Protein AF-A0A0R2ZN52-F1 (afdb_monomer_lite)

pLDDT: mean 84.88, std 18.0, range [34.72, 98.81]

Radius of gyration: 16.57 Å; chains: 1; bounding box: 47×43×29 Å

Sequence (175 aa):
MTIGDTGGHDTLDAAGDTHDQMIDLHPGARSSVGGFKGNVTLSSQTLIEDVNTGLGTNTVMPNASINTVTLGPGSNTVAYNHDWDSTPHALDTIVGFKSGIDKLDLSDLPRPTGMDMYLEGRFPLADIITVDGASYVRRWNTRGSATHRGNPDFMVRVDGIQDRDVLVTKSHTLG

Structure (mmCIF, N/CA/C/O backbone):
data_AF-A0A0R2ZN52-F1
#
_entry.id   AF-A0A0R2ZN52-F1
#
loop_
_atom_site.group_PDB
_atom_site.id
_atom_site.type_symbol
_atom_site.label_atom_id
_atom_site.label_alt_id
_atom_site.label_comp_id
_atom_site.label_asym_id
_atom_site.label_entity_id
_atom_site.label_seq_id
_atom_site.pdbx_PDB_ins_code
_atom_site.Cartn_x
_atom_site.Cartn_y
_atom_site.Cartn_z
_atom_site.occupancy
_atom_site.B_iso_or_equiv
_atom_site.auth_seq_id
_atom_site.auth_comp_id
_atom_site.auth_asym_id
_atom_site.auth_atom_id
_atom_site.pdbx_PDB_model_num
ATOM 1 N N . MET A 1 1 ? -23.184 1.433 -2.521 1.00 66.25 1 MET A N 1
ATOM 2 C CA . MET A 1 1 ? -22.859 2.730 -3.145 1.00 66.25 1 MET A CA 1
ATOM 3 C C . MET A 1 1 ? -21.878 2.463 -4.268 1.00 66.25 1 MET A C 1
ATOM 5 O O . MET A 1 1 ? -20.966 1.673 -4.053 1.00 66.25 1 MET A O 1
ATOM 9 N N . THR A 1 2 ? -22.084 3.066 -5.438 1.00 63.28 2 THR A N 1
ATOM 10 C CA . THR A 1 2 ? -21.123 2.994 -6.546 1.00 63.28 2 THR A CA 1
ATOM 11 C C . THR A 1 2 ? -20.501 4.368 -6.744 1.00 63.28 2 THR A C 1
ATOM 13 O O . THR A 1 2 ? -21.244 5.346 -6.811 1.00 63.28 2 THR A O 1
ATOM 16 N N . ILE A 1 3 ? -19.172 4.437 -6.804 1.00 73.94 3 ILE A N 1
ATOM 17 C CA . ILE A 1 3 ? -18.422 5.673 -7.055 1.00 73.94 3 ILE A CA 1
ATOM 18 C C . ILE A 1 3 ? -17.995 5.668 -8.524 1.00 73.94 3 ILE A C 1
ATOM 20 O O . ILE A 1 3 ? -17.356 4.720 -8.987 1.00 73.94 3 ILE A O 1
ATOM 24 N N . GLY A 1 4 ? -18.410 6.698 -9.256 1.00 56.41 4 GLY A N 1
ATOM 25 C CA . GLY A 1 4 ? -18.096 6.935 -10.661 1.00 56.41 4 GLY A CA 1
ATOM 26 C C . GLY A 1 4 ? -17.345 8.249 -10.791 1.00 56.41 4 GLY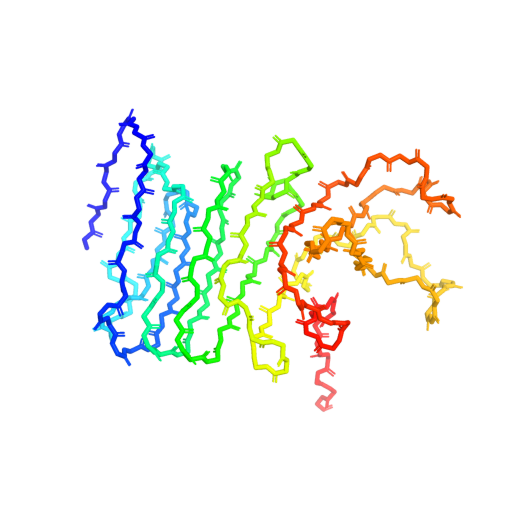 A C 1
ATOM 27 O O . GLY A 1 4 ? -17.917 9.268 -10.414 1.00 56.41 4 GLY A O 1
ATOM 28 N N . ASP A 1 5 ? -16.128 8.220 -11.324 1.00 68.31 5 ASP A N 1
ATOM 29 C CA . ASP A 1 5 ? -15.424 9.422 -11.772 1.00 68.31 5 ASP A CA 1
ATOM 30 C C . ASP A 1 5 ? -14.791 9.184 -13.155 1.00 68.31 5 ASP A C 1
ATOM 32 O O . ASP A 1 5 ? -14.533 8.040 -13.532 1.00 68.31 5 ASP A O 1
ATOM 36 N N . THR A 1 6 ? -14.655 10.248 -13.951 1.00 60.72 6 THR A N 1
ATOM 37 C CA . THR A 1 6 ? -14.168 10.189 -15.345 1.00 60.72 6 THR A CA 1
ATOM 38 C C . THR A 1 6 ? -12.958 11.089 -15.608 1.00 60.72 6 THR A C 1
ATOM 40 O O . THR A 1 6 ? -12.548 11.231 -16.764 1.00 60.72 6 THR A O 1
ATOM 43 N N . GLY A 1 7 ? -12.384 11.695 -14.568 1.00 71.25 7 GLY A N 1
ATOM 44 C CA . GLY A 1 7 ? -11.151 12.461 -14.641 1.00 71.25 7 GLY A CA 1
ATOM 45 C C . GLY A 1 7 ? -10.948 13.359 -13.423 1.00 71.25 7 GLY A C 1
ATOM 46 O O . GLY A 1 7 ? -11.824 14.137 -13.059 1.00 71.25 7 GLY A O 1
ATOM 47 N N . GLY A 1 8 ? -9.732 13.355 -12.892 1.00 83.56 8 GLY A N 1
ATOM 48 C CA . GLY A 1 8 ? -9.399 14.067 -11.670 1.00 83.56 8 GLY A CA 1
ATOM 49 C C . GLY A 1 8 ? -8.145 13.479 -11.042 1.00 83.56 8 GLY A C 1
ATOM 50 O O . GLY A 1 8 ? -7.427 12.717 -11.684 1.00 83.56 8 GLY A O 1
ATOM 51 N N . HIS A 1 9 ? -7.863 13.905 -9.817 1.00 85.75 9 HIS A N 1
ATOM 52 C CA . HIS A 1 9 ? -7.017 13.163 -8.891 1.00 85.75 9 HIS A CA 1
ATOM 53 C C . HIS A 1 9 ? -7.877 12.940 -7.658 1.00 85.75 9 HIS A C 1
ATOM 55 O O . HIS A 1 9 ? -8.196 13.895 -6.940 1.00 85.75 9 HIS A O 1
ATOM 61 N N . ASP A 1 10 ? -8.325 11.711 -7.481 1.00 91.31 10 ASP A N 1
ATOM 62 C CA . ASP A 1 10 ? -9.423 11.362 -6.606 1.00 91.31 10 ASP A CA 1
ATOM 63 C C . ASP A 1 10 ? -8.922 10.663 -5.351 1.00 91.31 10 ASP A C 1
ATOM 65 O O . ASP A 1 10 ? -8.022 9.825 -5.372 1.00 91.31 10 ASP A O 1
ATOM 69 N N . THR A 1 11 ? -9.550 11.000 -4.226 1.00 93.31 11 THR A N 1
ATOM 70 C CA . THR A 1 11 ? -9.220 10.432 -2.920 1.00 93.31 11 THR A CA 1
ATOM 71 C C . THR A 1 11 ? -10.426 9.704 -2.341 1.00 93.31 11 THR A C 1
ATOM 73 O O . THR A 1 11 ? -11.481 10.304 -2.118 1.00 93.31 11 THR A O 1
ATOM 76 N N . LEU A 1 12 ? -10.260 8.424 -2.002 1.00 94.00 12 LEU A N 1
ATOM 77 C CA . LEU A 1 12 ? -11.164 7.730 -1.090 1.00 94.00 12 LEU A CA 1
ATOM 78 C C . LEU A 1 12 ? -10.791 8.112 0.347 1.00 94.00 12 LEU A C 1
ATOM 80 O O . LEU A 1 12 ? -9.853 7.569 0.931 1.00 94.00 12 LEU A O 1
ATOM 84 N N . ASP A 1 13 ? -11.531 9.057 0.926 1.00 95.06 13 ASP A N 1
ATOM 85 C CA . ASP A 1 13 ? -11.299 9.513 2.297 1.00 95.06 13 ASP A CA 1
ATOM 86 C C . ASP A 1 13 ? -12.189 8.773 3.303 1.00 95.06 13 ASP A C 1
ATOM 88 O O . ASP A 1 13 ? -13.409 8.955 3.346 1.00 95.06 13 ASP A O 1
ATOM 92 N N . ALA A 1 14 ? -11.562 7.939 4.129 1.00 95.19 14 ALA A N 1
ATOM 93 C CA . ALA A 1 14 ? -12.204 7.217 5.215 1.00 95.19 14 ALA A CA 1
ATOM 94 C C . ALA A 1 14 ? -11.525 7.469 6.574 1.00 95.19 14 ALA A C 1
ATOM 96 O O . ALA A 1 14 ? -11.711 6.684 7.505 1.00 95.19 14 ALA A O 1
ATOM 97 N N . ALA A 1 15 ? -10.786 8.578 6.718 1.00 94.44 15 ALA A N 1
ATOM 98 C CA . ALA A 1 15 ? -9.974 8.882 7.901 1.00 94.44 15 ALA A CA 1
ATOM 99 C C . ALA A 1 15 ? -10.768 8.955 9.221 1.00 94.44 15 ALA A C 1
ATOM 101 O O . ALA A 1 15 ? -10.224 8.713 10.298 1.00 94.44 15 ALA A O 1
ATOM 102 N N . GLY A 1 16 ? -12.059 9.293 9.149 1.00 94.62 16 GLY A N 1
ATOM 103 C CA . GLY A 1 16 ? -12.951 9.375 10.311 1.00 94.62 16 GLY A CA 1
ATOM 104 C C . GLY A 1 16 ? -13.624 8.057 10.708 1.00 94.62 16 GLY A C 1
ATOM 105 O O . GLY A 1 16 ? -14.317 8.017 11.724 1.00 94.62 16 GLY A O 1
ATOM 106 N N . ASP A 1 17 ? -13.472 6.995 9.917 1.00 96.38 17 ASP A N 1
ATOM 107 C CA . ASP A 1 17 ? -14.076 5.699 10.214 1.00 96.38 17 ASP A CA 1
ATOM 108 C C . ASP A 1 17 ? -13.303 4.981 11.321 1.00 96.38 17 ASP A C 1
ATOM 110 O O . ASP A 1 17 ? -12.076 4.962 11.342 1.00 96.38 17 ASP A O 1
ATOM 114 N N . THR A 1 18 ? -14.026 4.375 12.254 1.00 97.50 18 THR A N 1
ATOM 115 C CA . THR A 1 18 ? -13.449 3.661 13.398 1.00 97.50 18 THR A CA 1
ATOM 116 C C . THR A 1 18 ? -13.430 2.148 13.212 1.00 97.50 18 THR A C 1
ATOM 118 O O . THR A 1 18 ? -12.940 1.442 14.089 1.00 97.50 18 THR A O 1
ATOM 121 N N . HIS A 1 19 ? -14.025 1.639 12.134 1.00 98.25 19 HIS A N 1
ATOM 122 C CA . HIS A 1 19 ? -14.095 0.210 11.853 1.00 98.25 19 HIS A CA 1
ATOM 123 C C . HIS A 1 19 ? -12.899 -0.251 11.027 1.00 98.25 19 HIS A C 1
ATOM 125 O O . HIS A 1 19 ? -12.247 0.546 10.357 1.00 98.25 19 HIS A O 1
ATOM 131 N N . ASP A 1 20 ? -12.665 -1.558 11.044 1.00 98.38 20 ASP A N 1
ATOM 132 C CA . ASP A 1 20 ? -11.728 -2.209 10.136 1.00 98.38 20 ASP A CA 1
ATOM 133 C C . ASP A 1 20 ? -12.229 -2.101 8.692 1.00 98.38 20 ASP A C 1
ATOM 135 O O . ASP A 1 20 ? -13.424 -2.278 8.412 1.00 98.38 20 ASP A O 1
ATOM 139 N N . GLN A 1 21 ? -11.303 -1.832 7.776 1.00 98.50 21 GLN A N 1
ATOM 140 C CA . GLN A 1 21 ? -11.608 -1.586 6.372 1.00 98.50 21 GLN A CA 1
ATOM 141 C C . GLN A 1 21 ? -10.916 -2.598 5.470 1.00 98.50 21 GLN A C 1
ATOM 143 O O . GLN A 1 21 ? -9.777 -2.998 5.697 1.00 98.50 21 GLN A O 1
ATOM 148 N N . MET A 1 22 ? -11.599 -2.958 4.390 1.00 98.44 22 MET A N 1
ATOM 149 C CA . MET A 1 22 ? -10.990 -3.627 3.245 1.00 98.44 22 MET A CA 1
ATOM 150 C C . MET A 1 22 ? -11.218 -2.729 2.039 1.00 98.44 22 MET A C 1
ATOM 152 O O . MET A 1 22 ? -12.350 -2.619 1.569 1.00 98.44 22 MET A O 1
ATOM 156 N N . ILE A 1 23 ? -10.170 -2.059 1.580 1.00 98.25 23 ILE A N 1
ATOM 157 C CA . ILE A 1 23 ? -10.234 -1.077 0.503 1.00 98.25 23 ILE A CA 1
ATOM 158 C C . ILE A 1 23 ? -9.481 -1.625 -0.697 1.00 98.25 23 ILE A C 1
ATOM 160 O O . ILE A 1 23 ? -8.281 -1.859 -0.635 1.00 98.25 23 ILE A O 1
ATOM 164 N N . ASP A 1 24 ? -10.205 -1.818 -1.788 1.00 97.69 24 ASP A N 1
ATOM 165 C CA . ASP A 1 24 ? -9.665 -2.192 -3.082 1.00 97.69 24 ASP A CA 1
ATOM 166 C C . ASP A 1 24 ? -9.859 -1.024 -4.054 1.00 97.69 24 ASP A C 1
ATOM 168 O O . ASP A 1 24 ? -10.997 -0.600 -4.293 1.00 97.69 24 ASP A O 1
ATOM 172 N N . LEU A 1 25 ? -8.755 -0.468 -4.557 1.00 96.94 25 LEU A N 1
ATOM 173 C CA . LEU A 1 25 ? -8.770 0.653 -5.496 1.00 96.94 25 LEU A CA 1
ATOM 174 C C . LEU A 1 25 ? -8.868 0.194 -6.955 1.00 96.94 25 LEU A C 1
ATOM 176 O O . LEU A 1 25 ? -8.954 1.043 -7.843 1.00 96.94 25 LEU A O 1
ATOM 180 N N . HIS A 1 26 ? -8.869 -1.112 -7.242 1.00 95.88 26 HIS A N 1
ATOM 181 C CA . HIS A 1 26 ? -8.979 -1.593 -8.616 1.00 95.88 26 HIS A CA 1
ATOM 182 C C . HIS A 1 26 ? -10.325 -1.185 -9.244 1.00 95.88 26 HIS A C 1
ATOM 184 O O . HIS A 1 26 ? -11.381 -1.297 -8.607 1.00 95.88 26 HIS A O 1
ATOM 190 N N . PRO A 1 27 ? -10.344 -0.764 -10.521 1.00 93.50 27 PRO A N 1
ATOM 191 C CA . PRO A 1 27 ? -11.591 -0.494 -11.226 1.00 93.50 27 PRO A CA 1
ATOM 192 C C . PRO A 1 27 ? -12.540 -1.699 -11.186 1.00 93.50 27 PRO A C 1
ATOM 194 O O . PRO A 1 27 ? -12.157 -2.831 -11.481 1.00 93.50 27 PRO A O 1
ATOM 197 N N . GLY A 1 28 ? -13.805 -1.463 -10.833 1.00 93.88 28 GLY A N 1
ATOM 198 C CA . GLY A 1 28 ? -14.803 -2.529 -10.675 1.00 93.88 28 GLY A CA 1
ATOM 199 C C . GLY A 1 28 ? -14.761 -3.272 -9.334 1.00 93.88 28 GLY A C 1
ATOM 200 O O . GLY A 1 28 ? -15.640 -4.102 -9.080 1.00 93.88 28 GLY A O 1
ATOM 201 N N . ALA A 1 29 ? -13.780 -2.995 -8.472 1.00 95.12 29 ALA A N 1
ATOM 202 C CA . ALA A 1 29 ? -13.636 -3.684 -7.201 1.00 95.12 29 ALA A CA 1
ATOM 203 C C . ALA A 1 29 ? -14.662 -3.242 -6.154 1.00 95.12 29 ALA A C 1
ATOM 205 O O . ALA A 1 29 ? -15.374 -2.237 -6.285 1.00 95.12 29 ALA A O 1
ATOM 206 N N . ARG A 1 30 ? -14.756 -4.046 -5.093 1.00 96.19 30 ARG A N 1
ATOM 207 C CA . ARG A 1 30 ? -15.700 -3.858 -3.996 1.00 96.19 30 ARG A CA 1
ATOM 208 C C . ARG A 1 30 ? -14.956 -3.776 -2.668 1.00 96.19 30 ARG A C 1
ATOM 210 O O . ARG A 1 30 ? -14.242 -4.699 -2.298 1.00 96.19 30 ARG A O 1
ATOM 217 N N . SER A 1 31 ? -15.257 -2.723 -1.919 1.00 96.75 31 SER A N 1
ATOM 218 C CA . SER A 1 31 ? -14.631 -2.369 -0.647 1.00 96.75 31 SER A CA 1
ATOM 219 C C . SER A 1 31 ? -15.635 -2.418 0.510 1.00 96.75 31 SER A C 1
ATOM 221 O O . SER A 1 31 ? -16.848 -2.258 0.322 1.00 96.75 31 SER A O 1
ATOM 223 N N . SER A 1 32 ? -15.123 -2.653 1.715 1.00 97.88 32 SER A N 1
ATOM 224 C CA . SER A 1 32 ? -15.847 -2.671 2.990 1.00 97.88 32 SER A CA 1
ATOM 225 C C . SER A 1 32 ? -15.376 -1.497 3.846 1.00 97.88 32 SER A C 1
ATOM 227 O O . SER A 1 32 ? -14.209 -1.458 4.228 1.00 97.88 32 SER A O 1
ATOM 229 N N . VAL A 1 33 ? -16.268 -0.541 4.112 1.00 96.12 33 VAL A N 1
ATOM 230 C CA . VAL A 1 33 ? -15.987 0.709 4.844 1.00 96.12 33 VAL A CA 1
ATOM 231 C C . VAL A 1 33 ? -17.165 1.025 5.770 1.00 96.12 33 VAL A C 1
ATOM 233 O O . VAL A 1 33 ? -18.315 0.700 5.459 1.00 96.12 33 VAL A O 1
ATOM 236 N N . GLY A 1 34 ? -16.918 1.671 6.907 1.00 94.50 34 GLY A N 1
ATOM 237 C CA . GLY A 1 34 ? -17.948 2.123 7.843 1.00 94.50 34 GLY A CA 1
ATOM 238 C C . GLY A 1 34 ? -18.597 0.991 8.636 1.00 94.50 34 GLY A C 1
ATOM 239 O O . GLY A 1 34 ? -19.753 1.113 9.032 1.00 94.50 34 GLY A O 1
ATOM 240 N N . GLY A 1 35 ? -17.903 -0.141 8.798 1.00 94.69 35 GLY A N 1
ATOM 241 C CA . GLY A 1 35 ? -18.424 -1.332 9.481 1.00 94.69 35 GLY A CA 1
ATOM 242 C C . GLY A 1 35 ? -19.347 -2.209 8.627 1.00 94.69 35 GLY A C 1
ATOM 243 O O . GLY A 1 35 ? -19.880 -3.209 9.113 1.00 94.69 35 GLY A O 1
ATOM 244 N N . PHE A 1 36 ? -19.530 -1.880 7.347 1.00 95.75 36 PHE A N 1
ATOM 245 C CA . PHE A 1 36 ? -20.349 -2.659 6.422 1.00 95.75 36 PHE A CA 1
ATOM 246 C C . PHE A 1 36 ? -19.490 -3.499 5.478 1.00 95.75 36 PHE A C 1
ATOM 248 O O . PHE A 1 36 ? -18.394 -3.110 5.086 1.00 95.75 36 PHE A O 1
ATOM 255 N N . LYS A 1 37 ? -20.018 -4.655 5.067 1.00 95.94 37 LYS A N 1
ATOM 256 C CA . LYS A 1 37 ? -19.336 -5.561 4.137 1.00 95.94 37 LYS A CA 1
ATOM 257 C C . LYS A 1 37 ? -19.676 -5.217 2.694 1.00 95.94 37 LYS A C 1
ATOM 259 O O . LYS A 1 37 ? -20.846 -5.236 2.314 1.00 95.94 37 LYS A O 1
ATOM 264 N N . GLY A 1 38 ? -18.649 -4.965 1.888 1.00 94.56 38 GLY A N 1
ATOM 265 C CA . GLY A 1 38 ? -18.755 -4.810 0.442 1.00 94.56 38 GLY A CA 1
ATOM 266 C C . GLY A 1 38 ? -19.721 -3.708 -0.003 1.00 94.56 38 GLY A C 1
ATOM 267 O O . GLY A 1 38 ? -20.433 -3.876 -0.992 1.00 94.56 38 GLY A O 1
ATOM 268 N N . ASN A 1 39 ? -19.829 -2.625 0.761 1.00 94.44 39 ASN A N 1
ATOM 269 C CA . ASN A 1 39 ? -20.818 -1.562 0.579 1.00 94.44 39 ASN A CA 1
ATOM 270 C C . ASN A 1 39 ? -20.380 -0.466 -0.402 1.00 94.44 39 ASN A C 1
ATOM 272 O O . ASN A 1 39 ? -21.236 0.289 -0.880 1.00 94.44 39 ASN A O 1
ATOM 276 N N . VAL A 1 40 ? -19.089 -0.396 -0.723 1.00 93.25 40 VAL A N 1
ATOM 277 C CA . VAL A 1 40 ? -18.518 0.537 -1.699 1.00 93.25 40 VAL A CA 1
ATOM 278 C C . VAL A 1 40 ? -18.089 -0.253 -2.930 1.00 93.25 40 VAL A C 1
ATOM 280 O O . VAL A 1 40 ? -17.497 -1.319 -2.818 1.00 93.25 40 VAL A O 1
ATOM 283 N N . THR A 1 41 ? -18.437 0.218 -4.121 1.00 94.62 41 THR A N 1
ATOM 284 C CA . THR A 1 41 ? -18.032 -0.400 -5.389 1.00 94.62 41 THR A CA 1
ATOM 285 C C . THR A 1 41 ? -17.522 0.689 -6.316 1.00 94.62 41 THR A C 1
ATOM 287 O O . THR A 1 41 ? -18.202 1.698 -6.502 1.00 94.62 41 THR A O 1
ATOM 290 N N . LEU A 1 42 ? -16.342 0.505 -6.894 1.00 91.75 42 LEU A N 1
ATOM 291 C CA . LEU A 1 42 ? -15.846 1.391 -7.941 1.00 91.75 42 LEU A CA 1
ATOM 292 C C . LEU A 1 42 ? -16.452 0.960 -9.274 1.00 91.75 42 LEU A C 1
ATOM 294 O O . LEU A 1 42 ? -16.618 -0.233 -9.532 1.00 91.75 42 LEU A O 1
ATOM 298 N N . SER A 1 43 ? -16.828 1.912 -10.126 1.00 91.06 43 SER A N 1
ATOM 299 C CA . SER A 1 43 ? -17.159 1.558 -11.508 1.00 91.06 43 SER A CA 1
ATOM 300 C C . SER A 1 43 ? -15.903 1.042 -12.227 1.00 91.06 43 SER A C 1
ATOM 302 O O . SER A 1 43 ? -14.783 1.342 -11.820 1.00 91.06 43 SER A O 1
ATOM 304 N N . SER A 1 44 ? -16.062 0.294 -13.320 1.00 90.06 44 SER A N 1
ATOM 305 C CA . SER A 1 44 ? -14.919 -0.177 -14.120 1.00 90.06 44 SER A CA 1
ATOM 306 C C . SER A 1 44 ? -14.170 0.945 -14.850 1.00 90.06 44 SER A C 1
ATOM 308 O O . SER A 1 44 ? -13.158 0.679 -15.487 1.00 90.06 44 SER A O 1
ATOM 310 N N . GLN A 1 45 ? -14.700 2.170 -14.826 1.00 87.06 45 GLN A N 1
ATOM 311 C CA . GLN A 1 45 ? -14.095 3.355 -15.438 1.00 87.06 45 GLN A CA 1
ATOM 312 C C . GLN A 1 45 ? -13.547 4.333 -14.395 1.00 87.06 45 GLN A C 1
ATOM 314 O O . GLN A 1 45 ? -12.907 5.304 -14.776 1.00 87.06 45 GLN A O 1
ATOM 319 N N . THR A 1 46 ? -13.804 4.082 -13.108 1.00 88.00 46 THR A N 1
ATOM 320 C CA . THR A 1 46 ? -13.332 4.934 -12.018 1.00 88.00 46 THR A CA 1
ATOM 321 C C . THR A 1 46 ? -11.896 4.570 -11.694 1.00 88.00 46 THR A C 1
ATOM 323 O O . THR A 1 46 ? -11.618 3.412 -11.373 1.00 88.00 46 THR A O 1
ATOM 326 N N . LEU A 1 47 ? -11.022 5.565 -11.732 1.00 90.62 47 LEU A N 1
ATOM 327 C CA . LEU A 1 47 ? -9.695 5.505 -11.141 1.00 90.62 47 LEU A CA 1
ATOM 328 C C . LEU A 1 47 ? -9.738 6.300 -9.837 1.00 90.62 47 LEU A C 1
ATOM 330 O O . LEU A 1 47 ? -10.409 7.321 -9.757 1.00 90.62 47 LEU A O 1
ATOM 334 N N . ILE A 1 48 ? -9.122 5.751 -8.798 1.00 92.94 48 ILE A N 1
ATOM 335 C CA . ILE A 1 48 ? -8.895 6.438 -7.530 1.00 92.94 48 ILE A CA 1
ATOM 336 C C . ILE A 1 48 ? -7.395 6.366 -7.293 1.00 92.94 48 ILE A C 1
ATOM 338 O O . ILE A 1 48 ? -6.831 5.266 -7.274 1.00 92.94 48 ILE A O 1
ATOM 342 N N . GLU A 1 49 ? -6.766 7.521 -7.145 1.00 94.94 49 GLU A N 1
ATOM 343 C CA . GLU A 1 49 ? -5.326 7.661 -6.971 1.00 94.94 49 GLU A CA 1
ATOM 344 C C . GLU A 1 49 ? -4.954 7.667 -5.485 1.00 94.94 49 GLU A C 1
ATOM 346 O O . GLU A 1 49 ? -3.954 7.080 -5.101 1.00 94.94 49 GLU A O 1
ATOM 351 N N . ASP A 1 50 ? -5.786 8.202 -4.598 1.00 95.75 50 ASP A N 1
ATOM 352 C CA . ASP A 1 50 ? -5.430 8.305 -3.183 1.00 95.75 50 ASP A CA 1
ATOM 353 C C . ASP A 1 50 ? -6.416 7.604 -2.253 1.00 95.75 50 ASP A C 1
ATOM 355 O O . ASP A 1 50 ? -7.622 7.517 -2.499 1.00 95.75 50 ASP A O 1
ATOM 359 N N . VAL A 1 51 ? -5.909 7.180 -1.098 1.00 97.81 51 VAL A N 1
ATOM 360 C CA . VAL A 1 51 ? -6.740 6.694 0.002 1.00 97.81 51 VAL A CA 1
ATOM 361 C C . VAL A 1 51 ? -6.236 7.195 1.349 1.00 97.81 51 VAL A C 1
ATOM 363 O O . VAL A 1 51 ? -5.052 7.092 1.669 1.00 97.81 51 VAL A O 1
ATOM 366 N N . ASN A 1 52 ? -7.170 7.665 2.178 1.00 98.19 52 ASN A N 1
ATOM 367 C CA . ASN A 1 52 ? -6.944 7.906 3.600 1.00 98.19 52 ASN A CA 1
ATOM 368 C C . ASN A 1 52 ? -7.709 6.853 4.400 1.00 98.19 52 ASN A C 1
ATOM 370 O O . ASN A 1 52 ? -8.940 6.849 4.426 1.00 98.19 52 ASN A O 1
ATOM 374 N N . THR A 1 53 ? -6.982 5.946 5.042 1.00 98.50 53 THR A N 1
ATOM 375 C CA . THR A 1 53 ? -7.592 4.875 5.845 1.00 98.50 53 THR A CA 1
ATOM 376 C C . THR A 1 53 ? -8.056 5.374 7.216 1.00 98.50 53 THR A C 1
ATOM 378 O O . THR A 1 53 ? -7.553 6.371 7.737 1.00 98.50 53 THR A O 1
ATOM 381 N N . GLY A 1 54 ? -9.030 4.673 7.795 1.00 97.94 54 GLY A N 1
ATOM 382 C CA . GLY A 1 54 ? -9.610 4.980 9.101 1.00 97.94 54 GLY A CA 1
ATOM 383 C C . GLY A 1 54 ? -8.759 4.531 10.293 1.00 97.94 54 GLY A C 1
ATOM 384 O O . GLY A 1 54 ? -7.614 4.099 10.173 1.00 97.94 54 GLY A O 1
ATOM 385 N N . LEU A 1 55 ? -9.341 4.616 11.487 1.00 97.88 55 LEU A N 1
ATOM 386 C CA . LEU A 1 55 ? -8.679 4.312 12.758 1.00 97.88 55 LEU A CA 1
ATOM 387 C C . LEU A 1 55 ? -8.566 2.810 13.063 1.00 97.88 55 LEU A C 1
ATOM 389 O O . LEU A 1 55 ? -7.808 2.443 13.963 1.00 97.88 55 LEU A O 1
ATOM 393 N N . GLY A 1 56 ? -9.328 1.968 12.359 1.00 97.75 56 GLY A N 1
ATOM 394 C CA . GLY A 1 56 ? -9.318 0.513 12.518 1.00 97.75 56 GLY A CA 1
ATOM 395 C C . GLY A 1 56 ? -8.068 -0.161 11.947 1.00 97.75 56 GLY A C 1
ATOM 396 O O . GLY A 1 56 ? -7.102 0.490 11.549 1.00 97.75 56 GLY A O 1
ATOM 397 N N . THR A 1 57 ? -8.086 -1.490 11.907 1.00 98.38 57 THR A N 1
ATOM 398 C CA . THR A 1 57 ? -7.103 -2.296 11.180 1.00 98.38 57 THR A CA 1
ATOM 399 C C . THR A 1 57 ? -7.543 -2.418 9.728 1.00 98.38 57 THR A C 1
ATOM 401 O O . THR A 1 57 ? -8.556 -3.042 9.419 1.00 98.38 57 THR A O 1
ATOM 404 N N . ASN A 1 58 ? -6.783 -1.794 8.830 1.00 98.69 58 ASN A N 1
ATOM 405 C CA . ASN A 1 58 ? -7.189 -1.644 7.437 1.00 98.69 58 ASN A CA 1
ATOM 406 C C . ASN A 1 58 ? -6.317 -2.483 6.507 1.00 98.69 58 ASN A C 1
ATOM 408 O O . ASN A 1 58 ? -5.100 -2.554 6.675 1.00 98.69 58 ASN A O 1
ATOM 412 N N . THR A 1 59 ? -6.932 -3.068 5.487 1.00 98.62 59 THR A N 1
ATOM 413 C CA . THR A 1 59 ? -6.235 -3.647 4.338 1.00 98.62 59 THR A CA 1
ATOM 414 C C . THR A 1 59 ? -6.512 -2.797 3.109 1.00 98.62 59 THR A C 1
ATOM 416 O O . THR A 1 59 ? -7.674 -2.540 2.796 1.00 98.62 59 THR A O 1
ATOM 419 N N . VAL A 1 60 ? -5.456 -2.380 2.416 1.00 98.81 60 VAL A N 1
ATOM 420 C CA . VAL A 1 60 ? -5.532 -1.596 1.178 1.00 98.81 60 VAL A CA 1
ATOM 421 C C . VAL A 1 60 ? -4.883 -2.377 0.043 1.00 98.81 60 VAL A C 1
ATOM 423 O O . VAL A 1 60 ? -3.764 -2.857 0.201 1.00 98.81 60 VAL A O 1
ATOM 426 N N . MET A 1 61 ? -5.570 -2.468 -1.092 1.00 98.50 61 MET A N 1
ATOM 427 C CA . MET A 1 61 ? -5.028 -2.932 -2.369 1.00 98.50 61 MET A CA 1
ATOM 428 C C . MET A 1 61 ? -5.022 -1.746 -3.342 1.00 98.50 61 MET A C 1
ATOM 430 O O . MET A 1 61 ? -6.095 -1.365 -3.825 1.00 98.50 61 MET A O 1
ATOM 434 N N . PRO A 1 62 ? -3.855 -1.115 -3.565 1.00 98.12 62 PRO A N 1
ATOM 435 C CA . PRO A 1 62 ? -3.674 -0.092 -4.595 1.00 98.12 62 PRO A CA 1
ATOM 436 C C . PRO A 1 62 ? -3.961 -0.651 -5.995 1.00 98.12 62 PRO A C 1
ATOM 438 O O . PRO A 1 62 ? -4.014 -1.866 -6.172 1.00 98.12 62 PRO A O 1
ATOM 441 N N . ASN A 1 63 ? -4.196 0.227 -6.968 1.00 95.75 63 ASN A N 1
ATOM 442 C CA . ASN A 1 63 ? -4.404 -0.152 -8.366 1.00 95.75 63 ASN A CA 1
ATOM 443 C C . ASN A 1 63 ? -3.154 0.185 -9.195 1.00 95.75 63 ASN A C 1
ATOM 445 O O . ASN A 1 63 ? -2.147 0.592 -8.652 1.00 95.75 63 ASN A O 1
ATOM 449 N N . ALA A 1 64 ? -3.211 0.024 -10.518 1.00 95.00 64 ALA A N 1
ATOM 450 C CA . ALA A 1 64 ? -2.069 0.290 -11.402 1.00 95.00 64 ALA A CA 1
ATOM 451 C C . ALA A 1 64 ? -1.825 1.779 -11.745 1.00 95.00 64 ALA A C 1
ATOM 453 O O . ALA A 1 64 ? -1.089 2.084 -12.688 1.00 95.00 64 ALA A O 1
ATOM 454 N N . SER A 1 65 ? -2.480 2.711 -11.049 1.00 93.81 65 SER A N 1
ATOM 455 C CA . SER A 1 65 ? -2.203 4.152 -11.144 1.00 93.81 65 SER A CA 1
ATOM 456 C C . SER A 1 65 ? -1.173 4.547 -10.090 1.00 93.81 65 SER A C 1
ATOM 458 O O . SER A 1 65 ? -0.817 3.750 -9.241 1.00 93.81 65 SER A O 1
ATOM 460 N N . ILE A 1 66 ? -0.685 5.787 -10.125 1.00 96.38 66 ILE A N 1
ATOM 461 C CA . ILE A 1 66 ? 0.188 6.272 -9.048 1.00 96.38 66 ILE A CA 1
ATOM 462 C C . ILE A 1 66 ? -0.667 6.478 -7.803 1.00 96.38 66 ILE A C 1
ATOM 464 O O . ILE A 1 66 ? -1.505 7.381 -7.806 1.00 96.38 66 ILE A O 1
ATOM 468 N N . ASN A 1 67 ? -0.444 5.672 -6.763 1.00 98.19 67 ASN A N 1
ATOM 469 C CA . ASN A 1 67 ? -1.219 5.749 -5.537 1.00 98.19 67 ASN A CA 1
ATOM 470 C C . ASN A 1 67 ? -0.496 6.405 -4.348 1.00 98.19 67 ASN A C 1
ATOM 472 O O . ASN A 1 67 ? 0.654 6.080 -4.029 1.00 98.19 67 ASN A O 1
ATOM 476 N N . THR A 1 68 ? -1.214 7.265 -3.609 1.00 98.44 68 THR A N 1
ATOM 477 C CA . THR A 1 68 ? -0.833 7.655 -2.239 1.00 98.44 68 THR A CA 1
ATOM 478 C C . THR A 1 68 ? -1.724 6.949 -1.222 1.00 98.44 68 THR A C 1
ATOM 480 O O . THR A 1 68 ? -2.928 7.195 -1.132 1.00 98.44 68 THR A O 1
ATOM 483 N N . VAL A 1 69 ? -1.120 6.094 -0.396 1.00 98.69 69 VAL A N 1
ATOM 484 C CA . VAL A 1 69 ? -1.815 5.377 0.680 1.00 98.69 69 VAL A CA 1
ATOM 485 C C . VAL A 1 69 ? -1.458 6.005 2.022 1.00 98.69 69 VAL A C 1
ATOM 487 O O . VAL A 1 69 ? -0.367 5.782 2.549 1.00 98.69 69 VAL A O 1
ATOM 490 N N . THR A 1 70 ? -2.383 6.765 2.606 1.00 98.69 70 THR A N 1
ATOM 491 C CA . THR A 1 70 ? -2.218 7.347 3.944 1.00 98.69 70 THR A CA 1
ATOM 492 C C . THR A 1 70 ? -2.809 6.420 5.003 1.00 98.69 70 THR A C 1
ATOM 494 O O . THR A 1 70 ? -4.023 6.186 5.072 1.00 98.69 70 THR A O 1
ATOM 497 N N . LEU A 1 71 ? -1.933 5.882 5.851 1.00 98.62 71 LEU A N 1
ATOM 498 C CA . LEU A 1 71 ? -2.295 4.932 6.894 1.00 98.62 71 LEU A CA 1
ATOM 499 C C . LEU A 1 71 ? -2.763 5.626 8.177 1.00 98.62 71 LEU A C 1
ATOM 501 O O . LEU A 1 71 ? -2.104 6.525 8.704 1.00 98.62 71 LEU A O 1
ATOM 505 N N . GLY A 1 72 ? -3.890 5.159 8.709 1.00 98.19 72 GLY A N 1
ATOM 506 C CA . GLY A 1 72 ? -4.396 5.536 10.017 1.00 98.19 72 GLY A CA 1
ATOM 507 C C . GLY A 1 72 ? -3.613 4.884 11.169 1.00 98.19 72 GLY A C 1
ATOM 508 O O . GLY A 1 72 ? -2.669 4.108 10.966 1.00 98.19 72 GLY A O 1
ATOM 509 N N . PRO A 1 73 ? -3.986 5.181 12.424 1.00 97.56 73 PRO A N 1
ATOM 510 C CA . PRO A 1 73 ? -3.252 4.739 13.610 1.00 97.56 73 PRO A CA 1
ATOM 511 C C . PRO A 1 73 ? -3.301 3.229 13.885 1.00 97.56 73 PRO A C 1
ATOM 513 O O . PRO A 1 73 ? -2.470 2.752 14.657 1.00 97.56 73 PRO A O 1
ATOM 516 N N . GLY A 1 74 ? -4.242 2.485 13.296 1.00 97.75 74 GLY A N 1
ATOM 517 C CA . GLY A 1 74 ? -4.371 1.043 13.505 1.00 97.75 74 GLY A CA 1
ATOM 518 C C . GLY A 1 74 ? -3.214 0.219 12.933 1.00 97.75 74 GLY A C 1
ATOM 519 O O . GLY A 1 74 ? -2.224 0.753 12.425 1.00 97.75 74 GLY A O 1
ATOM 520 N N . SER A 1 75 ? -3.337 -1.106 13.048 1.00 98.50 75 SER A N 1
ATOM 521 C CA . SER A 1 75 ? -2.400 -2.060 12.447 1.00 98.50 75 SER A CA 1
ATOM 522 C C . SER A 1 75 ? -2.845 -2.340 11.022 1.00 98.50 75 SER A C 1
ATOM 524 O O . SER A 1 75 ? -3.806 -3.078 10.835 1.00 98.50 75 SER A 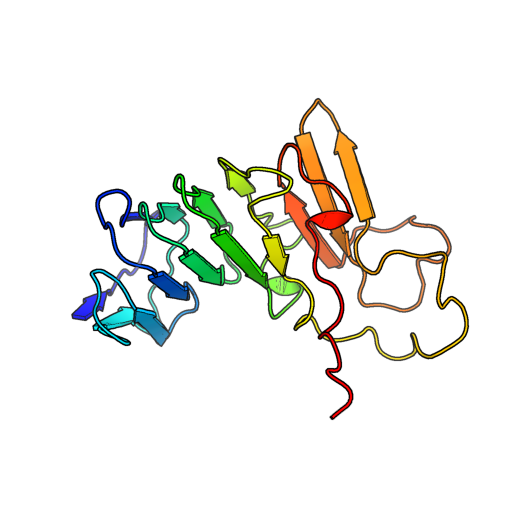O 1
ATOM 526 N N . ASN A 1 76 ? -2.192 -1.739 10.035 1.00 98.81 76 ASN A N 1
ATOM 527 C CA . ASN A 1 76 ? -2.640 -1.772 8.647 1.00 98.81 76 ASN A CA 1
ATOM 528 C C . ASN A 1 76 ? -1.808 -2.727 7.793 1.00 98.81 76 ASN A C 1
ATOM 530 O O . ASN A 1 76 ? -0.676 -3.081 8.121 1.00 98.81 76 ASN A O 1
ATOM 534 N N . THR A 1 77 ? -2.366 -3.127 6.660 1.00 98.81 77 THR A N 1
ATOM 535 C CA . THR A 1 77 ? -1.675 -3.889 5.624 1.00 98.81 77 THR A CA 1
ATOM 536 C C . THR A 1 77 ? -1.907 -3.231 4.274 1.00 98.81 77 THR A C 1
ATOM 538 O O . THR A 1 77 ? -3.049 -2.965 3.907 1.00 98.81 77 THR A O 1
ATOM 541 N N . VAL A 1 78 ? -0.835 -2.989 3.527 1.00 98.75 78 VAL A N 1
ATOM 542 C CA . VAL A 1 78 ? -0.921 -2.633 2.106 1.00 98.75 78 VAL A CA 1
ATOM 543 C C . VAL A 1 78 ? -0.477 -3.847 1.310 1.00 98.75 78 VAL A C 1
ATOM 545 O O . VAL A 1 78 ? 0.627 -4.343 1.531 1.00 98.75 78 VAL A O 1
ATOM 548 N N . ALA A 1 79 ? -1.352 -4.358 0.451 1.00 97.88 79 ALA A N 1
ATOM 549 C CA . ALA A 1 79 ? -1.159 -5.608 -0.266 1.00 97.88 79 ALA A CA 1
ATOM 550 C C . ALA A 1 79 ? -1.126 -5.366 -1.775 1.00 97.88 79 ALA A C 1
ATOM 552 O O . ALA A 1 79 ? -2.004 -4.695 -2.311 1.00 97.88 79 ALA A O 1
ATOM 553 N N . TYR A 1 80 ? -0.141 -5.959 -2.444 1.00 96.19 80 TYR A N 1
ATOM 554 C CA . TYR A 1 80 ? -0.008 -5.927 -3.899 1.00 96.19 80 TYR A CA 1
ATOM 555 C C . TYR A 1 80 ? -0.150 -7.338 -4.460 1.00 96.19 80 TYR A C 1
ATOM 557 O O . TYR A 1 80 ? 0.459 -8.283 -3.949 1.00 96.19 80 TYR A O 1
ATOM 565 N N . ASN A 1 81 ? -0.949 -7.485 -5.516 1.00 91.50 81 ASN A N 1
ATOM 566 C CA . ASN A 1 81 ? -1.203 -8.775 -6.161 1.00 91.50 81 ASN A CA 1
ATOM 567 C C . ASN A 1 81 ? -0.604 -8.854 -7.575 1.00 91.50 81 ASN A C 1
ATOM 569 O O . ASN A 1 81 ? -0.443 -9.956 -8.107 1.00 91.50 81 ASN A O 1
ATOM 573 N N . HIS A 1 82 ? -0.155 -7.728 -8.135 1.00 91.06 82 HIS A N 1
ATOM 574 C CA . HIS A 1 82 ? 0.626 -7.700 -9.357 1.00 91.06 82 HIS A CA 1
ATOM 575 C C . HIS A 1 82 ? 1.797 -6.706 -9.302 1.00 91.06 82 HIS A C 1
ATOM 577 O O . HIS A 1 82 ? 1.730 -5.649 -8.688 1.00 91.06 82 HIS A O 1
ATOM 583 N N . ASP A 1 83 ? 2.896 -7.030 -9.995 1.00 89.00 83 ASP A N 1
ATOM 584 C CA . ASP A 1 83 ? 4.085 -6.160 -10.012 1.00 89.00 83 ASP A CA 1
ATOM 585 C C . ASP A 1 83 ? 3.802 -4.798 -10.672 1.00 89.00 83 ASP A C 1
ATOM 587 O O . ASP A 1 83 ? 4.393 -3.789 -10.302 1.00 89.00 83 ASP A O 1
ATOM 591 N N . TRP A 1 84 ? 2.884 -4.764 -11.643 1.00 91.75 84 TRP A N 1
ATOM 592 C CA . TRP A 1 84 ? 2.504 -3.547 -12.365 1.00 91.75 84 TRP A CA 1
ATOM 593 C C . TRP A 1 84 ? 1.623 -2.582 -11.562 1.00 91.75 84 TRP A C 1
ATOM 595 O O . TRP A 1 84 ? 1.356 -1.493 -12.060 1.00 91.75 84 TRP A O 1
ATOM 605 N N . ASP A 1 85 ? 1.194 -2.967 -10.356 1.00 94.94 85 ASP A N 1
ATOM 606 C CA . ASP A 1 85 ? 0.384 -2.106 -9.497 1.00 94.94 85 ASP A CA 1
ATOM 607 C C . ASP A 1 85 ? 1.248 -0.945 -8.984 1.00 94.94 85 ASP A C 1
ATOM 609 O O . ASP A 1 85 ? 0.774 0.169 -8.872 1.00 94.94 85 ASP A O 1
ATOM 613 N N . SER A 1 86 ? 2.555 -1.173 -8.786 1.00 96.25 86 SER A N 1
ATOM 614 C CA . SER A 1 86 ? 3.507 -0.110 -8.456 1.00 96.25 86 SER A CA 1
ATOM 615 C C . SER A 1 86 ? 4.852 -0.346 -9.141 1.00 96.25 86 SER A C 1
ATOM 617 O O . SER A 1 86 ? 5.684 -1.146 -8.701 1.00 96.25 86 SER A O 1
ATOM 619 N N . THR A 1 87 ? 5.093 0.380 -10.232 1.00 93.88 87 THR A N 1
ATOM 620 C CA . THR A 1 87 ? 6.328 0.276 -11.030 1.00 93.88 87 THR A CA 1
ATOM 621 C C . THR A 1 87 ? 7.290 1.420 -10.701 1.00 93.88 87 THR A C 1
ATOM 623 O O . THR A 1 87 ? 6.870 2.463 -10.211 1.00 93.88 87 THR A O 1
ATOM 626 N N . PRO A 1 88 ? 8.583 1.347 -11.058 1.00 91.31 88 PRO A N 1
ATOM 627 C CA . PRO A 1 88 ? 9.491 2.484 -10.851 1.00 91.31 88 PRO A CA 1
ATOM 628 C C . PRO A 1 88 ? 9.106 3.771 -11.595 1.00 91.31 88 PRO A C 1
ATOM 630 O O . PRO A 1 88 ? 9.615 4.840 -11.266 1.00 91.31 88 PRO A O 1
ATOM 633 N N . HIS A 1 89 ? 8.259 3.671 -12.624 1.00 91.25 89 HIS A N 1
ATOM 634 C CA . HIS A 1 89 ? 7.777 4.810 -13.412 1.00 91.25 89 HIS A CA 1
ATOM 635 C C . HIS A 1 89 ? 6.398 5.313 -12.964 1.00 91.25 89 HIS A C 1
ATOM 637 O O . HIS A 1 89 ? 6.054 6.456 -13.256 1.00 91.25 89 HIS A O 1
ATOM 643 N N . ALA A 1 90 ? 5.639 4.477 -12.259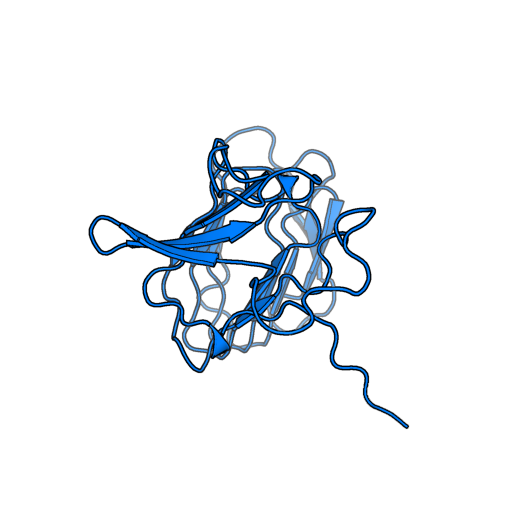 1.00 94.12 90 ALA A N 1
ATOM 644 C CA . ALA A 1 90 ? 4.361 4.788 -11.634 1.00 94.12 90 ALA A CA 1
ATOM 645 C C . ALA A 1 90 ? 4.418 4.228 -10.207 1.00 94.12 90 ALA A C 1
ATOM 647 O O . ALA A 1 90 ? 3.965 3.117 -9.951 1.00 94.12 90 ALA A O 1
ATOM 648 N N . LEU A 1 91 ? 5.148 4.952 -9.358 1.00 94.44 91 LEU A N 1
ATOM 649 C CA . LEU A 1 91 ? 5.580 4.511 -8.037 1.00 94.44 91 LEU A CA 1
ATOM 650 C C . LEU A 1 91 ? 4.569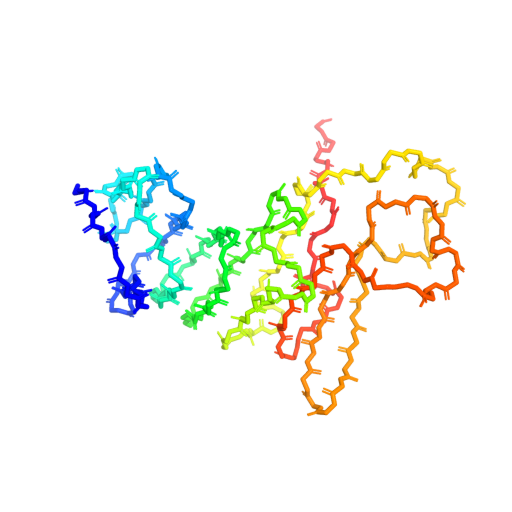 4.928 -6.975 1.00 94.44 91 LEU A C 1
ATOM 652 O O . LEU A 1 91 ? 4.362 6.126 -6.771 1.00 94.44 91 LEU A O 1
ATOM 656 N N . ASP A 1 92 ? 4.089 3.961 -6.210 1.00 98.44 92 ASP A N 1
ATOM 657 C CA . ASP A 1 92 ? 3.237 4.218 -5.061 1.00 98.44 92 ASP A CA 1
ATOM 658 C C . ASP A 1 92 ? 4.026 4.709 -3.850 1.00 98.44 92 ASP A C 1
ATOM 660 O O . ASP A 1 92 ? 5.198 4.367 -3.624 1.00 98.44 92 ASP A O 1
ATOM 664 N N . THR A 1 93 ? 3.348 5.504 -3.025 1.00 98.38 93 THR A N 1
ATOM 665 C CA . THR A 1 93 ? 3.873 6.009 -1.757 1.00 98.38 93 THR A CA 1
ATOM 666 C C . THR A 1 93 ? 2.943 5.653 -0.605 1.00 98.38 93 THR A C 1
ATOM 668 O O . THR A 1 93 ? 1.772 6.028 -0.586 1.00 98.38 93 THR A O 1
ATOM 671 N N . ILE A 1 94 ? 3.492 4.983 0.408 1.00 98.56 94 ILE A N 1
ATOM 672 C CA . ILE A 1 94 ? 2.798 4.688 1.661 1.00 98.56 94 ILE A CA 1
ATOM 673 C C . ILE A 1 94 ? 3.242 5.698 2.723 1.00 98.56 94 ILE A C 1
ATOM 675 O O . ILE A 1 94 ? 4.418 5.771 3.090 1.00 98.56 94 ILE A O 1
ATOM 679 N N . VAL A 1 95 ? 2.286 6.469 3.237 1.00 98.00 95 VAL A N 1
ATOM 680 C CA . VAL A 1 95 ? 2.490 7.531 4.227 1.00 98.00 95 VAL A CA 1
ATOM 681 C C . VAL A 1 95 ? 1.970 7.078 5.590 1.00 98.00 95 VAL A C 1
ATOM 683 O O . VAL A 1 95 ? 0.902 6.483 5.698 1.00 98.00 95 VAL A O 1
ATOM 686 N N . GLY A 1 96 ? 2.720 7.381 6.654 1.00 97.31 96 GLY A N 1
ATOM 687 C CA . GLY A 1 96 ? 2.321 7.045 8.027 1.00 97.31 96 GLY A CA 1
ATOM 688 C C . GLY A 1 96 ? 2.584 5.590 8.423 1.00 97.31 96 GLY A C 1
ATOM 689 O O . GLY A 1 96 ? 2.014 5.120 9.404 1.00 97.31 96 GLY A O 1
ATOM 690 N N . PHE A 1 97 ? 3.447 4.885 7.684 1.00 98.31 97 PHE A N 1
ATOM 691 C CA . PHE A 1 97 ? 3.839 3.514 7.996 1.00 98.31 97 PHE A CA 1
ATOM 692 C C . PHE A 1 97 ? 4.546 3.412 9.355 1.00 98.31 97 PHE A C 1
ATOM 694 O O . PHE A 1 97 ? 5.478 4.158 9.659 1.00 98.31 97 PHE A O 1
ATOM 701 N N . LYS A 1 98 ? 4.122 2.450 10.175 1.00 98.12 98 LYS A N 1
ATOM 702 C CA . LYS A 1 98 ? 4.632 2.193 11.524 1.00 98.12 98 LYS A CA 1
ATOM 703 C C . LYS A 1 98 ? 5.316 0.829 11.549 1.00 98.12 98 LYS A C 1
ATOM 705 O O . LYS A 1 98 ? 4.658 -0.200 11.697 1.00 98.12 98 LYS A O 1
ATOM 710 N N . SER A 1 99 ? 6.645 0.813 11.430 1.00 96.94 99 SER A N 1
ATOM 711 C CA . SER A 1 99 ? 7.431 -0.429 11.493 1.00 96.94 99 SER A CA 1
ATOM 712 C C . SER A 1 99 ? 7.139 -1.233 12.767 1.00 96.94 99 SER A C 1
ATOM 714 O O . SER A 1 99 ? 7.009 -0.678 13.860 1.00 96.94 99 SER A O 1
ATOM 716 N N . GLY A 1 100 ? 7.025 -2.554 12.625 1.00 97.25 100 GLY A N 1
ATOM 717 C CA . GLY A 1 100 ? 6.620 -3.473 13.687 1.00 97.25 100 GLY A CA 1
ATOM 718 C C . GLY A 1 100 ? 5.110 -3.551 13.935 1.00 97.25 100 GLY A C 1
ATOM 719 O O . GLY A 1 100 ? 4.691 -4.441 14.673 1.00 97.25 100 GLY A O 1
ATOM 720 N N . ILE A 1 101 ? 4.311 -2.672 13.322 1.00 98.12 101 ILE A N 1
ATOM 721 C CA . ILE A 1 101 ? 2.847 -2.640 13.430 1.00 98.12 101 ILE A CA 1
ATOM 722 C C . ILE A 1 101 ? 2.227 -2.883 12.051 1.00 98.12 101 ILE A C 1
ATOM 724 O O . ILE A 1 101 ? 1.546 -3.885 11.851 1.00 98.12 101 ILE A O 1
ATOM 728 N N . ASP A 1 102 ? 2.499 -1.995 11.096 1.00 98.75 102 ASP A N 1
ATOM 729 C CA . ASP A 1 102 ? 1.978 -2.098 9.736 1.00 98.75 102 ASP A CA 1
ATOM 730 C C . ASP A 1 102 ? 2.754 -3.151 8.924 1.00 98.75 102 ASP A C 1
ATOM 732 O O . ASP A 1 102 ? 3.901 -3.493 9.243 1.00 98.75 102 ASP A O 1
ATOM 736 N N . LYS A 1 103 ? 2.124 -3.677 7.868 1.00 98.19 103 LYS A N 1
ATOM 737 C CA . LYS A 1 103 ? 2.715 -4.669 6.961 1.00 98.19 103 LYS A CA 1
ATOM 738 C C . LYS A 1 103 ? 2.594 -4.262 5.499 1.00 98.19 103 LYS A C 1
ATOM 740 O O . LYS A 1 103 ? 1.590 -3.691 5.080 1.00 98.19 103 LYS A O 1
ATOM 745 N N . LEU A 1 104 ? 3.626 -4.596 4.732 1.00 97.56 104 LEU A N 1
ATOM 746 C CA . LEU A 1 104 ? 3.594 -4.606 3.276 1.00 97.56 104 LEU A CA 1
ATOM 747 C C . LEU A 1 104 ? 3.491 -6.065 2.828 1.00 97.56 104 LEU A C 1
ATOM 749 O O . LEU A 1 104 ? 4.427 -6.839 3.036 1.00 97.56 104 LEU A O 1
ATOM 753 N N . ASP A 1 105 ? 2.360 -6.449 2.251 1.00 95.94 105 ASP A N 1
ATOM 754 C CA . ASP A 1 105 ? 2.119 -7.814 1.799 1.00 95.94 105 ASP A CA 1
ATOM 755 C C . ASP A 1 105 ? 2.367 -7.948 0.294 1.00 95.94 105 ASP A C 1
ATOM 757 O O . ASP A 1 105 ? 1.647 -7.401 -0.537 1.00 95.94 105 ASP A O 1
ATOM 761 N N . LEU A 1 106 ? 3.422 -8.684 -0.040 1.00 92.38 106 LEU A N 1
ATOM 762 C CA . LEU A 1 106 ? 3.840 -9.035 -1.394 1.00 92.38 106 LEU A CA 1
ATOM 763 C C . LEU A 1 106 ? 3.712 -10.548 -1.635 1.00 92.38 106 LEU A C 1
ATOM 765 O O . LEU A 1 106 ? 4.255 -11.076 -2.607 1.00 92.38 106 LEU A O 1
ATOM 769 N N . SER A 1 107 ? 3.053 -11.276 -0.728 1.00 88.44 107 SER A N 1
ATOM 770 C CA . SER A 1 107 ? 2.982 -12.740 -0.753 1.00 88.44 107 SER A CA 1
ATOM 771 C C . SER A 1 107 ? 2.114 -13.291 -1.885 1.00 88.44 107 SER A C 1
ATOM 773 O O . SER A 1 107 ? 2.273 -14.459 -2.257 1.00 88.44 107 SER A O 1
ATOM 775 N N . ASP A 1 108 ? 1.240 -12.451 -2.442 1.00 89.25 108 ASP A N 1
ATOM 776 C CA . ASP A 1 108 ? 0.398 -12.746 -3.601 1.00 89.25 108 ASP A CA 1
ATOM 777 C C . ASP A 1 108 ? 1.015 -12.309 -4.937 1.00 89.25 108 ASP A C 1
ATOM 779 O O . ASP A 1 108 ? 0.497 -12.687 -5.990 1.00 89.25 108 ASP A O 1
ATOM 783 N N . LEU A 1 109 ? 2.156 -11.603 -4.930 1.00 86.00 109 LEU A N 1
ATOM 784 C CA . LEU A 1 109 ? 2.851 -11.274 -6.172 1.00 86.00 109 LEU A CA 1
ATOM 785 C C . LEU A 1 109 ? 3.302 -12.555 -6.898 1.00 86.00 109 LEU A C 1
ATOM 787 O O . LEU A 1 109 ? 3.896 -13.446 -6.271 1.00 86.00 109 LEU A O 1
ATOM 791 N N . PRO A 1 110 ? 3.099 -12.658 -8.228 1.00 79.44 110 PRO A N 1
ATOM 792 C CA . PRO A 1 110 ? 3.465 -13.840 -8.996 1.00 79.44 110 PRO A CA 1
ATOM 793 C C . PRO A 1 110 ? 4.924 -14.213 -8.769 1.00 79.44 110 PRO A C 1
ATOM 795 O O . PRO A 1 110 ? 5.823 -13.392 -8.974 1.00 79.44 110 PRO A O 1
ATOM 798 N N . ARG A 1 111 ? 5.187 -15.451 -8.336 1.00 72.12 111 ARG A N 1
ATOM 799 C CA . ARG A 1 111 ? 6.566 -15.915 -8.151 1.00 72.12 111 ARG A CA 1
ATOM 800 C C . ARG A 1 111 ? 7.309 -15.859 -9.488 1.00 72.12 111 ARG A C 1
ATOM 802 O O . ARG A 1 111 ? 6.743 -16.285 -10.497 1.00 72.12 111 ARG A O 1
ATOM 809 N N . PRO A 1 112 ? 8.565 -15.388 -9.515 1.00 63.75 112 PRO A N 1
ATOM 810 C CA . PRO A 1 112 ? 9.327 -15.336 -10.752 1.00 63.75 112 PRO A CA 1
ATOM 811 C C . PRO A 1 112 ? 9.459 -16.748 -11.333 1.00 63.75 112 PRO A C 1
ATOM 813 O O . PRO A 1 112 ? 9.941 -17.669 -10.666 1.00 63.75 112 PRO A O 1
ATOM 816 N N . THR A 1 113 ? 9.035 -16.943 -12.582 1.00 54.09 113 THR A N 1
ATOM 817 C CA . THR A 1 113 ? 9.191 -18.227 -13.278 1.00 54.09 113 THR A CA 1
A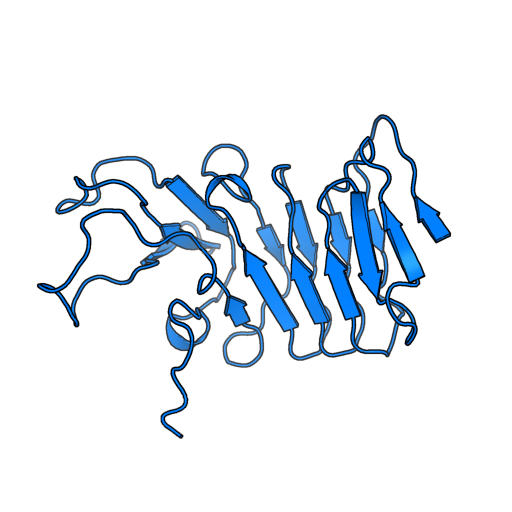TOM 818 C C . THR A 1 113 ? 10.670 -18.625 -13.336 1.00 54.09 113 THR A C 1
ATOM 820 O O . THR A 1 113 ? 11.503 -17.889 -13.865 1.00 54.09 113 THR A O 1
ATOM 823 N N . GLY A 1 114 ? 11.005 -19.807 -12.806 1.00 52.47 114 GLY A N 1
ATOM 824 C CA . GLY A 1 114 ? 12.374 -20.341 -12.802 1.00 52.47 114 GLY A CA 1
ATOM 825 C C . GLY A 1 114 ? 13.243 -19.934 -11.603 1.00 52.47 114 GLY A C 1
ATOM 826 O O . GLY A 1 114 ? 14.454 -20.169 -11.642 1.00 52.47 114 GLY A O 1
ATOM 827 N N . MET A 1 115 ? 12.645 -19.354 -10.556 1.00 52.31 115 MET A N 1
ATOM 828 C CA . MET A 1 115 ? 13.268 -19.098 -9.249 1.00 52.31 115 MET A CA 1
ATOM 829 C C . MET A 1 115 ? 12.918 -20.198 -8.229 1.00 52.31 115 MET A C 1
ATOM 831 O O . MET A 1 115 ? 12.645 -19.912 -7.070 1.00 52.31 115 MET A O 1
ATOM 835 N N . ASP A 1 116 ? 12.921 -21.464 -8.655 1.00 46.34 116 ASP A N 1
ATOM 836 C CA . ASP A 1 116 ? 12.816 -22.597 -7.734 1.00 46.34 116 ASP A CA 1
ATOM 837 C C . ASP A 1 116 ? 14.218 -23.098 -7.333 1.00 46.34 116 ASP A C 1
ATOM 839 O O . ASP A 1 116 ? 15.028 -23.514 -8.165 1.00 46.34 116 ASP A O 1
ATOM 843 N N . MET A 1 117 ? 14.456 -23.075 -6.017 1.00 43.94 117 MET A N 1
ATOM 844 C CA . MET A 1 117 ? 15.224 -24.070 -5.251 1.00 43.94 117 MET A CA 1
ATOM 845 C C . MET A 1 117 ? 16.765 -24.055 -5.211 1.00 43.94 117 MET A C 1
ATOM 847 O O . MET A 1 117 ? 17.348 -25.105 -4.952 1.00 43.94 117 MET A O 1
ATOM 851 N N . TYR A 1 118 ? 17.472 -22.925 -5.348 1.00 37.84 118 TYR A N 1
ATOM 852 C CA . TYR A 1 118 ? 18.913 -22.942 -4.991 1.00 37.84 118 TYR A CA 1
ATOM 853 C C . TYR A 1 118 ? 19.455 -21.819 -4.114 1.00 37.84 118 TYR A C 1
ATOM 855 O O . TYR A 1 118 ? 20.640 -21.844 -3.795 1.00 37.84 118 TYR A O 1
ATOM 863 N N . LEU A 1 119 ? 18.632 -20.867 -3.666 1.00 43.50 119 LEU A N 1
ATOM 864 C CA . LEU A 1 119 ? 19.091 -19.795 -2.774 1.00 43.50 119 LEU A CA 1
ATOM 865 C C . LEU A 1 119 ? 18.047 -19.501 -1.683 1.00 43.50 119 LEU A C 1
ATOM 867 O O . LEU A 1 119 ? 17.668 -18.354 -1.473 1.00 43.50 119 LEU A O 1
ATOM 871 N N . GLU A 1 120 ? 17.607 -20.550 -0.982 1.00 39.50 120 GLU A N 1
ATOM 872 C CA . GLU A 1 120 ? 16.723 -20.552 0.209 1.00 39.50 120 GLU A CA 1
ATOM 873 C C . GLU A 1 120 ? 17.325 -19.812 1.433 1.00 39.50 120 GLU A C 1
ATOM 875 O O . GLU A 1 120 ? 17.180 -20.228 2.577 1.00 39.50 120 GLU A O 1
ATOM 880 N N . GLY A 1 121 ? 18.055 -18.712 1.240 1.00 40.81 121 GLY A N 1
ATOM 881 C CA . GLY A 1 121 ? 18.624 -17.997 2.382 1.00 40.81 121 GLY A CA 1
ATOM 882 C C . GLY A 1 121 ? 19.507 -16.793 2.102 1.00 40.81 121 GLY A C 1
ATOM 883 O O . GLY A 1 121 ? 20.234 -16.388 3.008 1.00 40.81 121 GLY A O 1
ATOM 884 N N . ARG A 1 122 ? 19.521 -16.221 0.887 1.00 44.97 122 ARG A N 1
ATOM 885 C CA . ARG A 1 122 ? 20.393 -15.052 0.641 1.00 44.97 122 ARG A CA 1
ATOM 886 C C . ARG A 1 122 ? 19.929 -13.992 -0.349 1.00 44.97 122 ARG A C 1
ATOM 888 O O . ARG A 1 122 ? 20.693 -13.064 -0.592 1.00 44.97 122 ARG A O 1
ATOM 895 N N . PHE A 1 123 ? 18.715 -14.084 -0.882 1.00 47.22 123 PHE A N 1
ATOM 896 C CA . PHE A 1 123 ? 18.183 -13.055 -1.777 1.00 47.22 123 PHE A CA 1
ATOM 897 C C . PHE A 1 123 ? 16.768 -12.747 -1.341 1.00 47.22 123 PHE A C 1
ATOM 899 O O . PHE A 1 123 ? 15.935 -13.656 -1.358 1.00 47.22 123 PHE A O 1
ATOM 906 N N . PRO A 1 124 ? 16.485 -11.522 -0.889 1.00 54.22 124 PRO A N 1
ATOM 907 C CA . PRO A 1 124 ? 15.135 -11.231 -0.499 1.00 54.22 124 PRO A CA 1
ATOM 908 C C . PRO A 1 124 ? 14.305 -11.100 -1.785 1.00 54.22 124 PRO A C 1
ATOM 910 O O . PRO A 1 124 ? 14.742 -10.509 -2.772 1.00 54.22 124 PRO A O 1
ATOM 913 N N . LEU A 1 125 ? 13.105 -11.688 -1.781 1.00 62.62 125 LEU A N 1
ATOM 914 C CA . LEU A 1 125 ? 12.101 -11.481 -2.835 1.00 62.62 125 LEU A CA 1
ATOM 915 C C . LEU A 1 125 ? 11.753 -9.990 -2.997 1.00 62.62 125 LEU A C 1
ATOM 917 O O . LEU A 1 125 ? 11.186 -9.606 -4.015 1.00 62.62 125 LEU A O 1
ATOM 921 N N . ALA A 1 126 ? 12.110 -9.174 -2.003 1.00 72.25 126 ALA A N 1
ATOM 922 C CA . ALA A 1 126 ? 11.995 -7.734 -1.996 1.00 72.25 126 ALA A CA 1
ATOM 923 C C . ALA A 1 126 ? 13.216 -7.115 -1.292 1.00 72.25 126 ALA A C 1
ATOM 925 O O . ALA A 1 126 ? 13.508 -7.490 -0.163 1.00 72.25 126 ALA A O 1
ATOM 926 N N . ASP A 1 127 ? 13.948 -6.198 -1.917 1.00 81.88 127 ASP A N 1
ATOM 927 C CA . ASP A 1 127 ? 15.060 -5.506 -1.258 1.00 81.88 127 ASP A CA 1
ATOM 928 C C . ASP A 1 127 ? 14.617 -4.160 -0.668 1.00 81.88 127 ASP A C 1
ATOM 930 O O . ASP A 1 127 ? 13.767 -3.474 -1.231 1.00 81.88 127 ASP A O 1
ATOM 934 N N . ILE A 1 128 ? 15.179 -3.796 0.489 1.00 87.94 128 ILE A N 1
ATOM 935 C CA . ILE A 1 128 ? 14.939 -2.494 1.113 1.00 87.94 128 ILE A CA 1
ATOM 936 C C . ILE A 1 128 ? 16.162 -1.615 0.894 1.00 87.94 128 ILE A C 1
ATOM 938 O O . ILE A 1 128 ? 17.277 -1.966 1.283 1.00 87.94 128 ILE A O 1
ATOM 942 N N . ILE A 1 129 ? 15.953 -0.455 0.279 1.00 86.62 129 ILE A N 1
ATOM 943 C CA . ILE A 1 129 ? 16.981 0.577 0.157 1.00 86.62 129 ILE A CA 1
ATOM 944 C C . ILE A 1 129 ? 16.537 1.850 0.847 1.00 86.62 129 ILE A C 1
ATOM 946 O O . ILE A 1 129 ? 15.379 2.241 0.752 1.00 86.62 129 ILE A O 1
ATOM 950 N N . THR A 1 130 ? 17.481 2.532 1.484 1.00 87.94 130 THR A N 1
ATOM 951 C CA . THR A 1 130 ? 17.276 3.896 1.960 1.00 87.94 130 THR A CA 1
ATOM 952 C C . THR A 1 130 ? 18.058 4.851 1.067 1.00 87.94 130 THR A C 1
ATOM 954 O O . THR A 1 130 ? 19.271 4.707 0.919 1.00 87.94 130 THR A O 1
ATOM 957 N N . VAL A 1 131 ? 17.368 5.816 0.465 1.00 83.50 131 VAL A N 1
ATOM 958 C CA . VAL A 1 131 ? 17.943 6.850 -0.407 1.00 83.50 131 VAL A CA 1
ATOM 959 C C . VAL A 1 131 ? 17.336 8.182 -0.003 1.00 83.50 131 VAL A C 1
ATOM 961 O O . VAL A 1 131 ? 16.121 8.286 0.124 1.00 83.50 131 VAL A O 1
ATOM 964 N N . ASP A 1 132 ? 18.177 9.186 0.243 1.00 86.25 132 ASP A N 1
ATOM 965 C CA . ASP A 1 132 ? 17.747 10.537 0.634 1.00 86.25 132 ASP A CA 1
ATOM 966 C C . ASP A 1 132 ? 16.819 10.573 1.868 1.00 86.25 132 ASP A C 1
ATOM 968 O O . ASP A 1 132 ? 15.969 11.447 2.012 1.00 86.25 132 ASP A O 1
ATOM 972 N N . GLY A 1 133 ? 16.975 9.601 2.775 1.00 83.75 133 GLY A N 1
ATOM 973 C CA . GLY A 1 133 ? 16.133 9.441 3.968 1.00 83.75 133 GLY A CA 1
ATOM 974 C C . GLY A 1 133 ? 14.796 8.731 3.721 1.00 83.75 133 GLY A C 1
ATOM 975 O O . GLY A 1 133 ? 14.143 8.343 4.687 1.00 83.75 133 GLY A O 1
ATOM 976 N N . ALA A 1 134 ? 14.422 8.495 2.462 1.00 90.44 134 ALA A N 1
ATOM 977 C CA . ALA A 1 134 ? 13.272 7.682 2.084 1.00 90.44 134 ALA A CA 1
ATOM 978 C C . ALA A 1 134 ? 13.647 6.201 2.022 1.00 90.44 134 ALA A C 1
ATOM 980 O O . ALA A 1 134 ? 14.793 5.869 1.718 1.00 90.44 134 ALA A O 1
ATOM 981 N N . SER A 1 135 ? 12.698 5.307 2.299 1.00 94.62 135 SER A N 1
ATOM 982 C CA . SER A 1 135 ? 12.914 3.858 2.174 1.00 94.62 135 SER A CA 1
ATOM 983 C C . SER A 1 135 ? 12.031 3.268 1.083 1.00 94.62 135 SER A C 1
ATOM 985 O O . SER A 1 135 ? 10.884 3.673 0.922 1.00 94.62 135 SER A O 1
ATOM 987 N N . TYR A 1 136 ? 12.575 2.333 0.311 1.00 94.31 136 TYR A N 1
ATOM 988 C CA . TYR A 1 136 ? 11.894 1.727 -0.828 1.00 94.31 136 TYR A CA 1
ATOM 989 C C . TYR A 1 136 ? 12.006 0.221 -0.761 1.00 94.31 136 TYR A C 1
ATOM 991 O O . TYR A 1 136 ? 13.080 -0.293 -0.456 1.00 94.31 136 TYR A O 1
ATOM 999 N N . VAL A 1 137 ? 10.921 -0.455 -1.120 1.00 93.19 137 VAL A N 1
ATOM 1000 C CA . VAL A 1 137 ? 10.891 -1.899 -1.324 1.00 93.19 137 VAL A CA 1
ATOM 1001 C C . VAL A 1 137 ? 10.877 -2.170 -2.822 1.00 93.19 137 VAL A C 1
ATOM 1003 O O . VAL A 1 137 ? 10.030 -1.612 -3.518 1.00 93.19 137 VAL A O 1
ATOM 1006 N N . ARG A 1 138 ? 11.805 -2.985 -3.337 1.00 89.25 138 ARG A N 1
ATOM 1007 C CA . ARG A 1 138 ? 11.904 -3.276 -4.779 1.00 89.25 138 ARG A CA 1
ATOM 1008 C C . ARG A 1 138 ? 11.961 -4.768 -5.059 1.00 89.25 138 ARG A C 1
ATOM 1010 O O . ARG A 1 138 ? 12.512 -5.535 -4.275 1.00 89.25 138 ARG A O 1
ATOM 1017 N N . ARG A 1 139 ? 11.424 -5.180 -6.205 1.00 85.00 139 ARG A N 1
ATOM 1018 C CA . ARG A 1 139 ? 11.344 -6.584 -6.620 1.00 85.00 139 ARG A CA 1
ATOM 1019 C C . ARG A 1 139 ? 11.554 -6.736 -8.126 1.00 85.00 139 ARG A C 1
ATOM 1021 O O . ARG A 1 139 ? 11.210 -5.853 -8.905 1.00 85.00 139 ARG A O 1
ATOM 1028 N N . TRP A 1 140 ? 12.113 -7.881 -8.521 1.00 80.62 140 TRP A N 1
ATOM 1029 C CA . TRP A 1 140 ? 12.323 -8.289 -9.913 1.00 80.62 140 TRP A CA 1
ATOM 1030 C C . TRP A 1 140 ? 11.606 -9.618 -10.176 1.00 80.62 140 TRP A C 1
ATOM 1032 O O . TRP A 1 140 ? 11.744 -10.557 -9.389 1.00 80.62 140 TRP A O 1
ATOM 1042 N N . ASN A 1 141 ? 10.880 -9.721 -11.288 1.00 72.75 141 ASN A N 1
ATOM 1043 C CA . ASN A 1 141 ? 10.115 -10.903 -11.689 1.00 72.75 141 ASN A CA 1
ATOM 1044 C C . ASN A 1 141 ? 10.751 -11.696 -12.854 1.00 72.75 141 ASN A C 1
ATOM 1046 O O . ASN A 1 141 ? 10.252 -12.766 -13.214 1.00 72.75 141 ASN A O 1
ATOM 1050 N N . THR A 1 142 ? 11.894 -11.244 -13.391 1.00 63.66 142 THR A N 1
ATOM 1051 C CA . THR A 1 142 ? 12.643 -11.932 -14.460 1.00 63.66 142 THR A CA 1
ATOM 1052 C C . THR A 1 142 ? 14.000 -12.507 -14.020 1.00 63.66 142 THR A C 1
ATOM 1054 O O . THR A 1 142 ? 14.721 -11.980 -13.169 1.00 63.66 142 THR A O 1
ATOM 1057 N N . ARG A 1 143 ? 14.383 -13.635 -14.642 1.00 51.72 143 ARG A N 1
ATOM 1058 C CA . ARG A 1 143 ? 15.655 -14.341 -14.413 1.00 51.72 143 ARG A CA 1
ATOM 1059 C C . ARG A 1 143 ? 16.809 -13.558 -15.058 1.00 51.72 143 ARG A C 1
ATOM 1061 O O . ARG A 1 143 ? 16.986 -13.608 -16.270 1.00 51.72 143 ARG A O 1
ATOM 1068 N N . GLY A 1 144 ? 17.615 -12.861 -14.257 1.00 47.25 144 GLY A N 1
ATOM 1069 C CA . GLY A 1 144 ? 18.791 -12.133 -14.766 1.00 47.25 144 GLY A CA 1
ATOM 1070 C C . GLY A 1 144 ? 19.471 -11.187 -13.776 1.00 47.25 144 GLY A C 1
ATOM 1071 O O . GLY A 1 144 ? 20.644 -10.856 -13.944 1.00 47.25 144 GLY A O 1
ATOM 1072 N N . SER A 1 145 ? 18.797 -10.809 -12.692 1.00 49.47 145 SER A N 1
ATOM 1073 C CA . SER A 1 145 ? 19.356 -9.898 -11.690 1.00 49.47 145 SER A CA 1
ATOM 1074 C C . SER A 1 145 ? 20.191 -10.611 -10.617 1.00 49.47 145 SER A C 1
ATOM 1076 O O . SER A 1 145 ? 20.112 -10.302 -9.437 1.00 49.47 145 SER A O 1
ATOM 1078 N N . ALA A 1 146 ? 21.083 -11.531 -11.002 1.00 46.53 146 ALA A N 1
ATOM 1079 C CA . ALA A 1 146 ? 22.131 -11.984 -10.073 1.00 46.53 146 ALA A CA 1
ATOM 1080 C C . ALA A 1 146 ? 23.118 -10.844 -9.713 1.00 46.53 146 ALA A C 1
ATOM 1082 O O . ALA A 1 146 ? 24.033 -11.035 -8.917 1.00 46.53 146 ALA A O 1
ATOM 1083 N N . THR A 1 147 ? 22.957 -9.661 -10.326 1.00 49.09 147 THR A N 1
ATOM 1084 C CA . THR A 1 147 ? 23.835 -8.497 -10.162 1.00 49.09 147 THR A CA 1
ATOM 1085 C C . THR A 1 147 ? 23.123 -7.181 -9.810 1.00 49.09 147 THR A C 1
ATOM 1087 O O . THR A 1 147 ? 23.827 -6.188 -9.659 1.00 49.09 147 THR A O 1
ATOM 1090 N N . HIS A 1 148 ? 21.786 -7.127 -9.665 1.00 58.84 148 HIS A N 1
ATOM 1091 C CA . HIS A 1 148 ? 21.043 -5.880 -9.361 1.00 58.84 148 HIS A CA 1
ATOM 1092 C C . HIS A 1 148 ? 21.343 -4.706 -10.327 1.00 58.84 148 HIS A C 1
ATOM 1094 O O . HIS A 1 148 ? 21.350 -3.548 -9.918 1.00 58.84 148 HIS A O 1
ATOM 1100 N N . ARG A 1 149 ? 21.640 -4.973 -11.612 1.00 53.25 149 ARG A N 1
ATOM 1101 C CA . ARG A 1 149 ? 22.074 -3.932 -12.577 1.00 53.25 149 ARG A CA 1
ATOM 1102 C C . ARG A 1 149 ? 20.960 -3.316 -13.442 1.00 53.25 149 ARG A C 1
ATOM 1104 O O . ARG A 1 149 ? 21.267 -2.416 -14.217 1.00 53.25 149 ARG A O 1
ATOM 1111 N N . GLY A 1 150 ? 19.712 -3.778 -13.338 1.00 65.69 150 GLY A N 1
ATOM 1112 C CA . GLY A 1 150 ? 18.561 -3.246 -14.089 1.00 65.69 150 GLY A CA 1
ATOM 1113 C C . GLY A 1 150 ? 17.473 -2.668 -13.179 1.00 65.69 150 GLY A C 1
ATOM 1114 O O . GLY A 1 150 ? 17.467 -2.958 -11.983 1.00 65.69 150 GLY A O 1
ATOM 1115 N N . ASN A 1 151 ? 16.554 -1.877 -13.745 1.00 78.12 151 ASN A N 1
ATOM 1116 C CA . ASN A 1 151 ? 15.393 -1.353 -13.012 1.00 78.12 151 ASN A CA 1
ATOM 1117 C C . ASN A 1 151 ? 14.554 -2.507 -12.431 1.00 78.12 151 ASN A C 1
ATOM 1119 O O . ASN A 1 151 ? 14.458 -3.549 -13.083 1.00 78.12 151 ASN A O 1
ATOM 1123 N N . PRO A 1 152 ? 13.989 -2.352 -11.223 1.00 84.31 152 PRO A N 1
ATOM 1124 C CA . PRO A 1 152 ? 13.047 -3.323 -10.678 1.00 84.31 152 PRO A CA 1
ATOM 1125 C C . PRO A 1 152 ? 11.739 -3.354 -11.469 1.00 84.31 152 PRO A C 1
ATOM 1127 O O . PRO A 1 152 ? 11.381 -2.383 -12.130 1.00 84.31 152 PRO A O 1
ATOM 1130 N N . ASP A 1 153 ? 11.035 -4.478 -11.388 1.00 84.31 153 ASP A N 1
ATOM 1131 C CA . ASP A 1 153 ? 9.716 -4.658 -12.001 1.00 84.31 153 ASP A CA 1
ATOM 1132 C C . ASP A 1 153 ? 8.608 -4.098 -11.092 1.00 84.31 153 ASP A C 1
ATOM 1134 O O . ASP A 1 153 ? 7.607 -3.589 -11.583 1.00 84.31 153 ASP A O 1
ATOM 1138 N N . PHE A 1 154 ? 8.842 -4.119 -9.776 1.00 91.19 154 PHE A N 1
ATOM 1139 C CA . PHE A 1 154 ? 7.997 -3.511 -8.752 1.00 91.19 154 PHE A CA 1
ATOM 1140 C C . PHE A 1 154 ? 8.842 -2.640 -7.822 1.00 91.19 154 PHE A C 1
ATOM 1142 O O . PHE A 1 154 ? 9.941 -3.031 -7.414 1.00 91.19 154 PHE A O 1
ATOM 1149 N N . MET A 1 155 ? 8.334 -1.471 -7.456 1.00 93.56 155 MET A N 1
ATOM 1150 C CA . MET A 1 155 ? 8.964 -0.584 -6.482 1.00 93.56 155 MET A CA 1
ATOM 1151 C C . MET A 1 155 ? 7.881 0.185 -5.745 1.00 93.56 155 MET A C 1
ATOM 1153 O O . MET A 1 155 ? 6.988 0.689 -6.404 1.00 93.56 155 MET A O 1
ATOM 1157 N N . VAL A 1 156 ? 7.975 0.304 -4.421 1.00 97.00 156 VAL A N 1
ATOM 1158 C CA . VAL A 1 156 ? 7.074 1.119 -3.583 1.00 97.00 156 VAL A CA 1
ATOM 1159 C C . VAL A 1 156 ? 7.892 1.909 -2.567 1.00 97.00 156 VAL A C 1
ATOM 1161 O O . VAL A 1 156 ? 8.858 1.384 -2.002 1.00 97.00 156 VAL A O 1
ATOM 1164 N N . ARG A 1 157 ? 7.535 3.174 -2.324 1.00 97.38 157 ARG A N 1
ATOM 1165 C CA . ARG A 1 157 ? 8.139 3.980 -1.257 1.00 97.38 157 ARG A CA 1
ATOM 1166 C C . ARG A 1 157 ? 7.386 3.769 0.052 1.00 97.38 157 ARG A C 1
ATOM 1168 O O . ARG A 1 157 ? 6.185 4.015 0.128 1.00 97.38 157 ARG A O 1
ATOM 1175 N N . VAL A 1 158 ? 8.109 3.369 1.095 1.00 97.38 158 VAL A N 1
ATOM 1176 C CA . VAL A 1 158 ? 7.581 3.144 2.444 1.00 97.38 158 VAL A CA 1
ATOM 1177 C C . VAL A 1 158 ? 8.618 3.596 3.466 1.00 97.38 158 VAL A C 1
ATOM 1179 O O . VAL A 1 158 ? 9.510 2.841 3.847 1.00 97.38 158 VAL A O 1
ATOM 1182 N N . ASP A 1 159 ? 8.543 4.850 3.898 1.00 94.38 159 ASP A N 1
ATOM 1183 C CA . ASP A 1 159 ? 9.573 5.424 4.765 1.00 94.38 159 ASP A CA 1
ATOM 1184 C C . ASP A 1 159 ? 9.606 4.728 6.140 1.00 94.38 159 ASP A C 1
ATOM 1186 O O . ASP A 1 159 ? 8.589 4.588 6.816 1.00 94.38 159 ASP A O 1
ATOM 1190 N N . GLY A 1 160 ? 10.796 4.281 6.561 1.00 92.19 160 GLY A N 1
ATOM 1191 C CA . GLY A 1 160 ? 11.011 3.625 7.857 1.00 92.19 160 GLY A CA 1
ATOM 1192 C C . GLY A 1 160 ? 10.683 2.127 7.912 1.00 92.19 160 GLY A C 1
ATOM 1193 O O . GLY A 1 160 ? 10.800 1.536 8.988 1.00 92.19 160 GLY A O 1
ATOM 1194 N N . ILE A 1 161 ? 10.300 1.507 6.789 1.00 95.19 161 ILE A N 1
ATOM 1195 C CA . ILE A 1 161 ? 10.042 0.062 6.708 1.00 95.19 161 ILE A CA 1
ATOM 1196 C C . ILE A 1 161 ? 11.290 -0.778 7.029 1.00 95.19 161 ILE A C 1
ATOM 1198 O O . ILE A 1 161 ? 12.420 -0.388 6.731 1.00 95.19 161 ILE A O 1
ATOM 1202 N N . GLN A 1 162 ? 11.083 -1.953 7.630 1.00 92.50 162 GLN A N 1
ATOM 1203 C CA . GLN A 1 162 ? 12.130 -2.939 7.914 1.00 92.50 162 GLN A CA 1
ATOM 1204 C C . GLN A 1 162 ? 11.779 -4.299 7.304 1.00 92.50 162 GLN A C 1
ATOM 1206 O O . GLN A 1 162 ? 10.609 -4.591 7.075 1.00 92.50 162 GLN A O 1
ATOM 1211 N N . ASP A 1 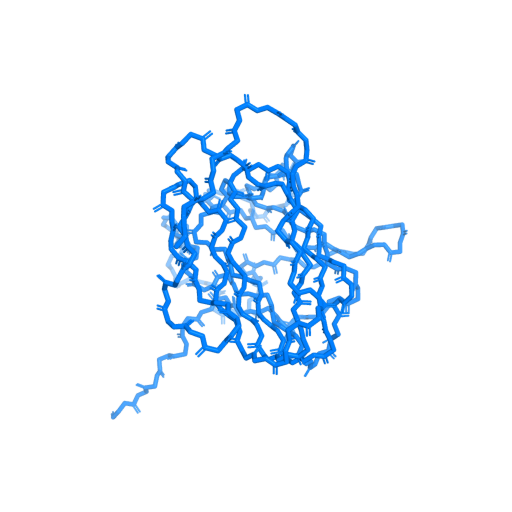163 ? 12.774 -5.176 7.127 1.00 89.44 163 ASP A N 1
ATOM 1212 C CA . ASP A 1 163 ? 12.584 -6.507 6.519 1.00 89.44 163 ASP A CA 1
ATOM 1213 C C . ASP A 1 163 ? 11.462 -7.318 7.191 1.00 89.44 163 ASP A C 1
ATOM 1215 O O . ASP A 1 163 ? 10.671 -7.979 6.527 1.00 89.44 163 ASP A O 1
ATOM 1219 N N . ARG A 1 164 ? 11.339 -7.220 8.522 1.00 90.62 164 ARG A N 1
ATOM 1220 C CA . ARG A 1 164 ? 10.292 -7.893 9.322 1.00 90.62 164 ARG A CA 1
ATOM 1221 C C . ARG A 1 164 ? 8.863 -7.407 9.054 1.00 90.62 164 ARG A C 1
ATOM 1223 O O . ARG A 1 164 ? 7.906 -7.969 9.597 1.00 90.62 164 ARG A O 1
ATOM 1230 N N . ASP A 1 165 ? 8.714 -6.324 8.308 1.00 94.56 165 ASP A N 1
ATOM 1231 C CA . ASP A 1 165 ? 7.426 -5.737 7.961 1.00 94.56 165 ASP A CA 1
ATOM 1232 C C . ASP A 1 165 ? 6.948 -6.140 6.567 1.00 94.56 165 ASP A C 1
ATOM 1234 O O . ASP A 1 165 ? 5.787 -5.902 6.237 1.00 94.56 165 ASP A O 1
ATOM 1238 N N . VAL A 1 166 ? 7.808 -6.794 5.782 1.00 92.94 166 VAL A N 1
ATOM 1239 C CA . VAL A 1 166 ? 7.487 -7.266 4.436 1.00 92.94 166 VAL A CA 1
ATOM 1240 C C . VAL A 1 166 ? 7.109 -8.744 4.483 1.00 92.94 166 VAL A C 1
ATOM 1242 O O . VAL A 1 166 ? 7.887 -9.593 4.919 1.00 92.94 166 VAL A O 1
ATOM 1245 N N . LEU A 1 167 ? 5.910 -9.068 4.007 1.00 90.62 167 LEU A N 1
ATOM 1246 C CA . LEU A 1 167 ? 5.445 -10.442 3.850 1.00 90.62 167 LEU A CA 1
ATOM 1247 C C . LEU A 1 167 ? 5.680 -10.865 2.398 1.00 90.62 167 LEU A C 1
ATOM 1249 O O . LEU A 1 167 ? 5.156 -10.249 1.482 1.00 90.62 167 LEU A O 1
ATOM 1253 N N . VAL A 1 168 ? 6.490 -11.901 2.171 1.00 81.44 168 VAL A N 1
ATOM 1254 C CA . VAL A 1 168 ? 6.867 -12.353 0.811 1.00 81.44 168 VAL A CA 1
ATOM 1255 C C . VAL A 1 168 ? 6.484 -13.803 0.515 1.00 81.44 168 VAL A C 1
ATOM 1257 O O . VAL A 1 168 ? 6.617 -14.280 -0.610 1.00 81.44 168 VAL A O 1
ATOM 1260 N N . THR A 1 169 ? 6.002 -14.531 1.519 1.00 73.50 169 THR A N 1
ATOM 1261 C CA . THR A 1 169 ? 5.538 -15.911 1.392 1.00 73.50 169 THR A CA 1
ATOM 1262 C C . THR A 1 169 ? 4.259 -16.089 2.193 1.00 73.50 169 THR A C 1
ATOM 1264 O O . THR A 1 169 ? 4.132 -15.574 3.303 1.00 73.50 169 THR A O 1
ATOM 1267 N N . LYS A 1 170 ? 3.308 -16.858 1.654 1.00 63.50 170 LYS A N 1
ATOM 1268 C CA . LYS A 1 170 ? 2.182 -17.333 2.456 1.00 63.50 170 LYS A CA 1
ATOM 1269 C C . LYS A 1 170 ? 2.730 -18.279 3.513 1.00 63.50 170 LYS A C 1
ATOM 1271 O O . LYS A 1 170 ? 3.361 -19.282 3.171 1.00 63.50 170 LYS A O 1
ATOM 1276 N N . SER A 1 171 ? 2.495 -17.970 4.783 1.00 47.69 171 SER A N 1
ATOM 1277 C CA . SER A 1 171 ? 2.751 -18.901 5.876 1.00 47.69 171 SER A CA 1
ATOM 1278 C C . SER A 1 171 ? 1.960 -20.180 5.610 1.00 47.69 171 SER A C 1
ATOM 1280 O O . SER A 1 171 ? 0.745 -20.213 5.791 1.00 47.69 171 SER A O 1
ATOM 1282 N N . HIS A 1 172 ? 2.635 -21.240 5.164 1.00 40.50 172 HIS A N 1
ATOM 1283 C CA . HIS A 1 172 ? 2.053 -22.573 5.173 1.00 40.50 172 HIS A CA 1
ATOM 1284 C C . HIS A 1 172 ? 1.870 -22.968 6.636 1.00 40.50 172 HIS A C 1
ATOM 1286 O O . HIS A 1 172 ? 2.821 -23.348 7.316 1.00 40.50 172 HIS A O 1
ATOM 1292 N N . THR A 1 173 ? 0.646 -22.855 7.143 1.00 34.72 173 THR A N 1
ATOM 1293 C CA . THR A 1 173 ? 0.276 -23.559 8.366 1.00 34.72 173 THR A CA 1
ATOM 1294 C C . THR A 1 173 ? 0.266 -25.041 8.004 1.00 34.72 173 THR A C 1
ATOM 1296 O O . THR A 1 173 ? -0.596 -25.494 7.253 1.00 34.72 173 THR A O 1
ATOM 1299 N N . LEU A 1 174 ? 1.281 -25.781 8.452 1.00 35.81 174 LEU A N 1
ATOM 1300 C CA . LEU A 1 174 ? 1.237 -27.240 8.440 1.00 35.81 174 LEU A CA 1
ATOM 1301 C C . LEU A 1 174 ? 0.131 -27.641 9.423 1.00 35.81 174 LEU A C 1
ATOM 1303 O O . LEU A 1 174 ? 0.263 -27.402 10.624 1.00 35.81 174 LEU A O 1
ATOM 1307 N N . GLY A 1 175 ? -0.985 -28.125 8.879 1.00 35.78 175 GLY A N 1
ATOM 1308 C CA . GLY A 1 175 ? -2.033 -28.802 9.643 1.00 35.78 175 GLY A CA 1
ATOM 1309 C C . GLY A 1 175 ? -1.638 -30.222 10.015 1.00 35.78 175 GLY A C 1
ATOM 1310 O O . GLY A 1 175 ? -0.716 -30.770 9.365 1.00 35.78 175 GLY A O 1
#

Organism: NCBI:txid200450

Secondary structure (DSSP, 8-state):
-EE--SSS--EEE-TT--S-EEEE-STT-EEB-TT-SS-EEE-TT----EEE--SS-EEEE--SS--EEE--SS--EEE-SSGGGSBTTB-EEEES--TTTSEEE-TTSPPPTT--SS-TTT--SSEEEEETTEEEEEE--STT-TT--S--SEEEEETT--GGGEE-S------

Foldseek 3Di:
DEDDDQDDAAEAEQAAAQEEKEEEQAAQDFIAGNNGPRPYGYHNNDGHAEYAHYQEAYEYEAALAQHEYEDHPAQYEYEYQEQSSAFPVREYEYHPDDEPRYAYEDANYDAQPPPPDDCPDDDDQWDWDADPQKIKTFHANYPDPPPVPDGGSHMYIDGPYDPVRYHHHDPPPPD

InterPro domains:
  IPR011049 Serralysin-like metalloprotease, C-terminal [G3DSA:2.150.10.10] (2-70)
  IPR011049 Serralysin-like metalloprotease, C-terminal [G3DSA:2.150.10.10] (72-165)
  IPR011049 Serralysin-like metalloprotease, C-terminal [SSF51120] (2-119)
  IPR013858 Peptidase M10 serralysin, C-terminal [PF08548] (2-147)